Protein AF-A0A2L2YRG5-F1 (afdb_monomer)

Nearest PDB structures (foldseek):
  8etc-assembly1_B  TM=9.777E-01  e=4.360E-04  Schizosaccharomyces pombe
  4v5z-assembly1_Bb  TM=8.460E-01  e=2.170E-04  Canis lupus familiaris
  6qkl-assembly1_A  TM=9.833E-01  e=1.877E-03  Dictyostelium discoideum
  6em4-assembly1_B  TM=9.560E-01  e=1.653E-03  Saccharomyces cerevisiae S288C
  7ohv-assembly1_B  TM=9.726E-01  e=1.877E-03  Saccharomyces cerevisiae S288C

Organism: Parasteatoda tepidariorum (NCBI:txid114398)

Solvent-accessible surface area (backbone atoms only — not comparable to full-atom values): 5546 Å² total; per-residue (Å²): 131,82,76,95,56,95,63,89,74,90,87,75,79,82,82,86,58,91,88,54,81,94,72,83,92,77,84,76,70,42,84,74,49,74,52,72,46,80,44,72,34,92,43,89,97,46,99,54,43,80,32,80,42,80,44,81,43,75,42,66,48,63,72,88,82,82,88,88,80,86,79,86,78,83,129

Radius of gyration: 19.03 Å; Cα contacts (8 Å, |Δi|>4): 64; chains: 1; bounding box: 40×37×48 Å

Mean predicted aligned error: 5.67 Å

pLDDT: mean 91.87, std 6.89, range [54.16, 98.19]

InterPro domains:
  IPR000597 Large ribosomal subunit protein uL3 [PF00297] (1-70)
  IPR009000 Translation protein, beta-barrel domain superfamily [SSF50447] (1-71)
  IPR045077 Large ribosomal subunit protein uL3, archaea/eukaryota [PTHR11363] (1-69)

Secondary structure (DSS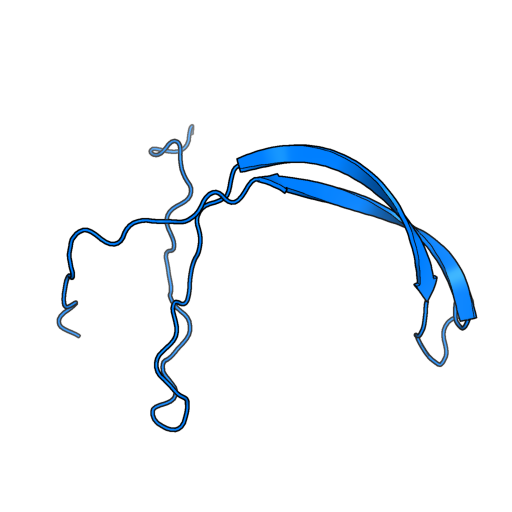P, 8-state):
---S-SS---S-PPPP-TTSPP-------EEEEEEEEEEE---TTSTTTTSEEEEEEEEEE-PPPPP----PPP-

Foldseek 3Di:
DDDPDPDDDDPDFDDDDPVDDDDDRDADWDFPAKDWDWDQDCDPPDPRHRHIDIGIDTDIHGPDDDDDDDDDDDD

Sequence (75 aa):
KRSKRHRGKEKAFTKADPSKPVQLTEFIDYKAGMTHIVREVDKPGTKLNKKEDVAPVPIHETPPMMVVGDRKSVE

Structure (mmCIF, N/CA/C/O backbone):
data_AF-A0A2L2YRG5-F1
#
_entry.id   AF-A0A2L2YRG5-F1
#
loop_
_atom_site.group_PDB
_atom_site.id
_atom_site.type_symbol
_atom_site.label_atom_id
_atom_site.label_alt_id
_atom_site.label_comp_id
_atom_site.label_asym_id
_atom_site.label_entity_id
_atom_site.label_seq_id
_atom_site.pdbx_PDB_ins_code
_atom_site.Cartn_x
_atom_site.Cartn_y
_atom_site.Cartn_z
_atom_site.occupancy
_atom_site.B_iso_or_equiv
_atom_site.auth_seq_id
_atom_site.auth_comp_id
_atom_site.auth_asym_id
_atom_site.auth_atom_id
_atom_site.pdbx_PDB_model_num
ATOM 1 N N . LYS A 1 1 ? -0.646 25.490 -4.954 1.00 88.62 1 LYS A N 1
ATOM 2 C CA . LYS A 1 1 ? -0.506 25.213 -6.411 1.00 88.62 1 LYS A CA 1
ATOM 3 C C . LYS A 1 1 ? -0.897 23.760 -6.667 1.00 88.62 1 LYS A C 1
ATOM 5 O O . LYS A 1 1 ? -0.524 22.924 -5.855 1.00 88.62 1 LYS A O 1
ATOM 10 N N . ARG A 1 2 ? -1.658 23.458 -7.728 1.00 94.88 2 ARG A N 1
ATOM 11 C CA . ARG A 1 2 ? -2.055 22.079 -8.082 1.00 94.88 2 ARG A CA 1
ATOM 12 C C . ARG A 1 2 ? -0.815 21.188 -8.288 1.00 94.88 2 ARG A C 1
ATOM 14 O O . ARG A 1 2 ? 0.218 21.687 -8.744 1.00 94.88 2 ARG A O 1
ATOM 21 N N . SER A 1 3 ? -0.908 19.900 -7.946 1.00 95.12 3 SER A N 1
ATOM 22 C CA . SER A 1 3 ? 0.146 18.924 -8.247 1.00 95.12 3 SER A CA 1
ATOM 23 C C . SER A 1 3 ? 0.428 18.886 -9.754 1.00 95.12 3 SER A C 1
ATOM 25 O O . SER A 1 3 ? -0.466 19.075 -10.576 1.00 95.12 3 SER A O 1
ATOM 27 N N . LYS A 1 4 ? 1.688 18.643 -10.134 1.00 96.25 4 LYS A N 1
ATOM 28 C CA . LYS A 1 4 ? 2.067 18.516 -11.555 1.00 96.25 4 LYS A CA 1
ATOM 29 C C . LYS A 1 4 ? 1.675 17.163 -12.165 1.00 96.25 4 LYS A C 1
ATOM 31 O O . LYS A 1 4 ? 1.750 17.007 -13.375 1.00 96.25 4 LYS A O 1
ATOM 36 N N . ARG A 1 5 ? 1.344 16.170 -11.334 1.00 95.56 5 ARG A N 1
ATOM 37 C CA . ARG A 1 5 ? 1.041 14.790 -11.736 1.00 95.56 5 ARG A CA 1
ATOM 38 C C . ARG A 1 5 ? -0.299 14.372 -11.144 1.00 95.56 5 ARG A C 1
ATOM 40 O O . ARG A 1 5 ? -0.612 14.768 -10.020 1.00 95.56 5 ARG A O 1
ATOM 47 N N . HIS A 1 6 ? -1.046 13.570 -11.899 1.00 93.81 6 HIS A N 1
ATOM 48 C CA . HIS A 1 6 ? -2.306 12.974 -11.446 1.00 93.81 6 HIS A CA 1
ATOM 49 C C . HIS A 1 6 ? -2.080 11.812 -10.477 1.00 93.81 6 HIS A C 1
ATOM 51 O O . HIS A 1 6 ? -2.807 11.686 -9.500 1.00 93.81 6 HIS A O 1
ATOM 57 N N . ARG A 1 7 ? -1.046 10.998 -10.723 1.00 93.38 7 ARG A N 1
ATOM 58 C CA . ARG A 1 7 ? -0.615 9.932 -9.812 1.00 93.38 7 ARG A CA 1
ATOM 59 C C . ARG A 1 7 ? 0.504 10.418 -8.900 1.00 93.38 7 ARG A C 1
ATOM 61 O O . ARG A 1 7 ? 1.326 11.249 -9.308 1.00 93.38 7 ARG A O 1
ATOM 68 N N . GLY A 1 8 ? 0.538 9.872 -7.685 1.00 93.50 8 GLY A N 1
ATOM 69 C CA . GLY A 1 8 ? 1.683 10.007 -6.792 1.00 93.50 8 GLY A CA 1
ATOM 70 C C . GLY A 1 8 ? 2.958 9.512 -7.478 1.00 93.50 8 GLY A C 1
ATOM 71 O O . GLY A 1 8 ? 2.917 8.611 -8.312 1.00 93.50 8 GLY A O 1
ATOM 72 N N . LYS A 1 9 ? 4.087 10.152 -7.177 1.00 93.38 9 LYS A N 1
ATOM 73 C CA . LYS A 1 9 ? 5.411 9.677 -7.582 1.00 93.38 9 LYS A CA 1
ATOM 74 C C . LYS A 1 9 ? 6.200 9.426 -6.313 1.00 93.38 9 LYS A C 1
ATOM 76 O O . LYS A 1 9 ? 6.361 10.384 -5.551 1.00 93.38 9 LYS A O 1
ATOM 81 N N . GLU A 1 10 ? 6.733 8.220 -6.155 1.00 92.00 10 GLU A N 1
ATOM 82 C CA . GLU A 1 10 ? 7.664 7.965 -5.069 1.00 92.00 10 GLU A CA 1
ATOM 83 C C . GLU A 1 10 ? 8.911 8.842 -5.219 1.00 92.00 10 GLU A C 1
ATOM 85 O O . GLU A 1 10 ? 9.421 9.091 -6.325 1.00 92.00 10 GLU A O 1
ATOM 90 N N . LYS A 1 11 ? 9.349 9.401 -4.094 1.00 92.81 11 LYS A N 1
ATOM 91 C CA . LYS A 1 11 ? 10.529 10.263 -4.031 1.00 92.81 11 LYS A CA 1
ATOM 92 C C . LYS A 1 11 ? 11.728 9.526 -3.461 1.00 92.81 11 LYS A C 1
ATOM 94 O O . LYS A 1 11 ? 12.844 9.883 -3.830 1.00 92.81 11 LYS A O 1
ATOM 99 N N . ALA A 1 12 ? 11.506 8.548 -2.588 1.00 92.94 12 ALA A N 1
ATOM 100 C CA . ALA A 1 12 ? 12.561 7.770 -1.970 1.00 92.94 12 ALA A CA 1
ATOM 101 C C . ALA A 1 12 ? 12.098 6.325 -1.770 1.00 92.94 12 ALA A C 1
ATOM 103 O O . ALA A 1 12 ? 11.149 6.060 -1.040 1.00 92.94 12 ALA A O 1
ATOM 104 N N . PHE A 1 13 ? 12.816 5.393 -2.386 1.00 91.31 13 PHE A N 1
ATOM 105 C CA . PHE A 1 13 ? 12.593 3.970 -2.165 1.00 91.31 13 PHE A CA 1
ATOM 106 C C . PHE A 1 13 ? 13.189 3.531 -0.821 1.00 91.31 13 PHE A C 1
ATOM 108 O O . PHE A 1 13 ? 14.132 4.141 -0.304 1.00 91.31 13 PHE A O 1
ATOM 115 N N . THR A 1 14 ? 12.670 2.437 -0.262 1.00 90.19 14 THR A N 1
ATOM 116 C CA . THR A 1 14 ? 13.288 1.775 0.893 1.00 90.19 14 THR A CA 1
ATOM 117 C C . THR A 1 14 ? 14.707 1.321 0.549 1.00 90.19 14 THR A C 1
ATOM 119 O O . THR A 1 14 ? 14.940 0.808 -0.545 1.00 90.19 14 THR A O 1
ATOM 122 N N . LYS A 1 15 ? 15.652 1.462 1.488 1.00 87.81 15 LYS A N 1
ATOM 123 C CA . LYS A 1 15 ? 17.034 0.996 1.290 1.00 87.81 15 LYS A CA 1
ATOM 124 C C . LYS A 1 15 ? 17.071 -0.518 1.072 1.00 87.81 15 LYS A C 1
ATOM 126 O O . LYS A 1 15 ? 16.400 -1.258 1.791 1.00 87.81 15 LYS A O 1
ATOM 131 N N . ALA A 1 16 ? 17.873 -0.958 0.105 1.00 86.81 16 ALA A N 1
ATOM 132 C CA . ALA A 1 16 ? 18.071 -2.373 -0.171 1.00 86.81 16 ALA A CA 1
ATOM 133 C C . ALA A 1 16 ? 18.857 -3.046 0.966 1.00 86.81 16 ALA A C 1
ATOM 135 O O . ALA A 1 16 ? 19.868 -2.518 1.428 1.00 86.81 16 ALA A O 1
ATOM 136 N N . ASP A 1 17 ? 18.391 -4.218 1.391 1.00 90.25 17 ASP A N 1
ATOM 137 C CA . ASP A 1 17 ? 19.132 -5.142 2.248 1.00 90.25 17 ASP A CA 1
ATOM 138 C C . ASP A 1 17 ? 19.527 -6.347 1.383 1.00 90.25 17 ASP A C 1
ATOM 140 O O . ASP A 1 17 ? 18.637 -7.111 0.995 1.00 90.25 17 ASP A O 1
ATOM 144 N N . PRO A 1 18 ? 20.821 -6.523 1.056 1.00 89.75 18 PRO A N 1
ATOM 145 C CA . PRO A 1 18 ? 21.287 -7.602 0.183 1.00 89.75 18 PRO A CA 1
ATOM 146 C C . PRO A 1 18 ? 20.997 -9.007 0.720 1.00 89.75 18 PRO A C 1
ATOM 148 O O . PRO A 1 18 ? 21.045 -9.973 -0.036 1.00 89.75 18 PRO A O 1
ATOM 151 N N . SER A 1 19 ? 20.712 -9.132 2.018 1.00 94.88 19 SER A N 1
ATOM 152 C CA . SER A 1 19 ? 20.424 -10.412 2.670 1.00 94.88 19 SER A CA 1
ATOM 153 C C . SER A 1 19 ? 19.022 -10.928 2.347 1.00 94.88 19 SER A C 1
ATOM 155 O O . SER A 1 19 ? 18.736 -12.110 2.530 1.00 94.88 19 SER A O 1
ATOM 157 N N . LYS A 1 20 ? 18.118 -10.040 1.917 1.00 91.44 20 LYS A N 1
ATOM 158 C CA . LYS A 1 20 ? 16.717 -10.374 1.657 1.00 91.44 20 LYS A CA 1
ATOM 159 C C . LYS A 1 20 ? 16.511 -10.747 0.187 1.00 91.44 20 LYS A C 1
ATOM 161 O O . LYS A 1 20 ? 17.177 -10.187 -0.684 1.00 91.44 20 LYS A O 1
ATOM 166 N N . PRO A 1 21 ? 15.562 -11.652 -0.113 1.00 93.69 21 PRO A N 1
ATOM 167 C CA . PRO A 1 21 ? 15.183 -11.953 -1.487 1.00 93.69 21 PRO A CA 1
ATOM 168 C C . PRO A 1 21 ? 14.717 -10.708 -2.249 1.00 93.69 21 PRO A C 1
ATOM 170 O O . PRO A 1 21 ? 14.167 -9.770 -1.668 1.00 93.69 21 PRO A O 1
ATOM 173 N N . VAL A 1 22 ? 14.900 -10.735 -3.570 1.00 92.44 22 VAL A N 1
ATOM 174 C CA . VAL A 1 22 ? 14.413 -9.681 -4.466 1.00 92.44 22 VAL A CA 1
ATOM 175 C C . VAL A 1 22 ? 12.893 -9.555 -4.338 1.00 92.44 22 VAL A C 1
ATOM 177 O O . VAL A 1 22 ? 12.169 -10.542 -4.460 1.00 92.44 22 VAL A O 1
ATOM 180 N N . GLN A 1 23 ? 12.415 -8.330 -4.119 1.00 91.69 23 GLN A N 1
ATOM 181 C CA . GLN A 1 23 ? 10.995 -7.998 -4.013 1.00 91.69 23 GLN A CA 1
ATOM 182 C C . GLN A 1 23 ? 10.705 -6.630 -4.638 1.00 91.69 23 GLN A C 1
ATOM 184 O O . GLN A 1 23 ? 11.574 -5.755 -4.669 1.00 91.69 23 GLN A O 1
ATOM 189 N N . LEU A 1 24 ? 9.472 -6.434 -5.109 1.00 91.88 24 LEU A N 1
ATOM 190 C CA . LEU A 1 24 ? 8.988 -5.118 -5.527 1.00 91.88 24 LEU A CA 1
ATOM 191 C C . LEU A 1 24 ? 8.710 -4.256 -4.291 1.00 91.88 24 LEU A C 1
ATOM 193 O O . LEU A 1 24 ? 8.179 -4.747 -3.298 1.00 91.88 24 LEU A O 1
ATOM 197 N N . THR A 1 25 ? 9.054 -2.971 -4.354 1.00 91.88 25 THR A N 1
ATOM 198 C CA . THR A 1 25 ? 8.881 -2.038 -3.226 1.00 91.88 25 THR A CA 1
ATOM 199 C C . THR A 1 25 ? 7.588 -1.235 -3.296 1.00 91.88 25 THR A C 1
ATOM 201 O O . THR A 1 25 ? 7.193 -0.638 -2.300 1.00 91.88 25 THR A O 1
ATOM 204 N N . GLU A 1 26 ? 6.930 -1.204 -4.456 1.00 92.81 26 GLU A N 1
ATOM 205 C CA . GLU A 1 26 ? 5.755 -0.372 -4.713 1.00 92.81 26 GLU A CA 1
ATOM 206 C C . GLU A 1 26 ? 4.697 -1.087 -5.543 1.00 92.81 26 GLU A C 1
ATOM 208 O O . GLU A 1 26 ? 4.987 -2.009 -6.310 1.00 92.81 26 GLU A O 1
ATOM 213 N N . PHE A 1 27 ? 3.463 -0.600 -5.410 1.00 94.75 27 PHE A N 1
ATOM 214 C CA . PHE A 1 27 ? 2.298 -1.064 -6.146 1.00 94.75 27 PHE A CA 1
ATOM 215 C C . PHE A 1 27 ? 1.392 0.119 -6.511 1.00 94.75 27 PHE A C 1
ATOM 217 O O . PHE A 1 27 ? 1.374 1.128 -5.807 1.00 94.75 27 PHE A O 1
ATOM 224 N N . ILE A 1 28 ? 0.644 0.006 -7.612 1.00 94.81 28 ILE A N 1
ATOM 225 C CA . ILE A 1 28 ? -0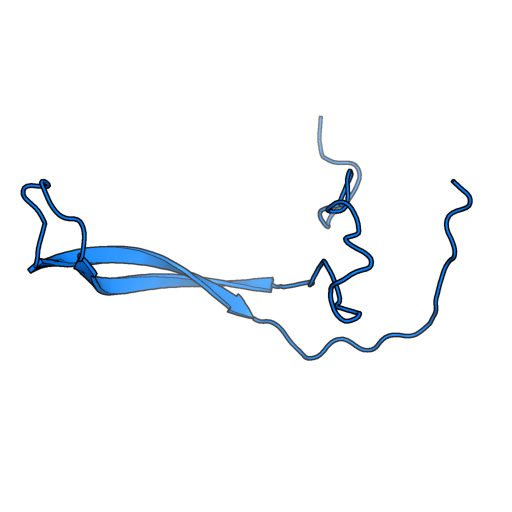.373 0.990 -8.003 1.00 94.81 28 ILE A CA 1
ATOM 226 C C . ILE A 1 28 ? -1.751 0.428 -7.685 1.00 94.81 28 ILE A C 1
ATOM 228 O O . ILE A 1 28 ? -2.098 -0.663 -8.130 1.00 94.81 28 ILE A O 1
ATOM 232 N N . ASP A 1 29 ? -2.556 1.214 -6.988 1.00 96.38 29 ASP A N 1
ATOM 233 C CA . ASP A 1 29 ? -3.925 0.882 -6.635 1.00 96.38 29 ASP A CA 1
ATOM 234 C C . ASP A 1 29 ? -4.910 1.987 -7.046 1.00 96.38 29 ASP A C 1
ATOM 236 O O . ASP A 1 29 ? -4.537 3.092 -7.461 1.00 96.38 29 ASP A O 1
ATOM 240 N N . TYR A 1 30 ? -6.200 1.668 -6.959 1.00 96.44 30 TYR A N 1
ATOM 241 C CA . TYR A 1 30 ? -7.289 2.603 -7.211 1.00 96.44 30 TYR A CA 1
ATOM 242 C C . TYR A 1 30 ? -8.279 2.566 -6.051 1.00 96.44 30 TYR A C 1
ATOM 244 O O . TYR A 1 3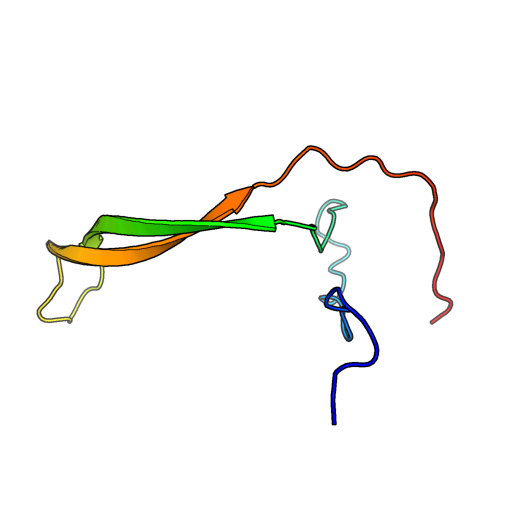0 ? 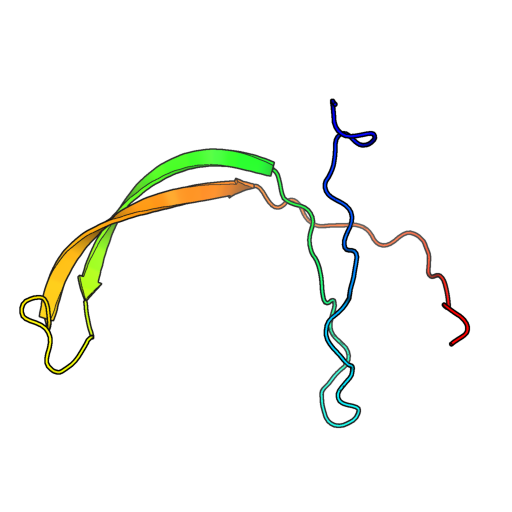-8.752 1.506 -5.647 1.00 96.44 30 TYR A O 1
ATOM 252 N N . LYS A 1 31 ? -8.615 3.736 -5.500 1.00 96.44 31 LYS A N 1
ATOM 253 C CA . LYS A 1 31 ? -9.585 3.830 -4.406 1.00 96.44 31 LYS A CA 1
ATOM 254 C C . LYS A 1 31 ? -10.988 3.491 -4.919 1.00 96.44 31 LYS A C 1
ATOM 256 O O . LYS A 1 31 ? -11.581 4.293 -5.635 1.00 96.44 31 LYS A O 1
ATOM 261 N N . ALA A 1 32 ? -11.516 2.342 -4.503 1.00 97.69 32 ALA A N 1
ATOM 262 C CA . ALA A 1 32 ? -12.841 1.856 -4.887 1.00 97.69 32 ALA A CA 1
ATOM 263 C C . ALA A 1 32 ? -13.941 2.325 -3.920 1.00 97.69 32 ALA A C 1
ATOM 265 O O . ALA A 1 32 ? -15.088 2.509 -4.317 1.00 97.69 32 ALA A O 1
ATOM 266 N N . GLY A 1 33 ? -13.604 2.559 -2.648 1.00 97.69 33 GLY A N 1
ATOM 267 C CA . GLY A 1 33 ? -14.587 2.990 -1.658 1.00 97.69 33 GLY A CA 1
ATOM 268 C C . GLY A 1 33 ? -14.054 3.054 -0.232 1.00 97.69 33 GLY A C 1
ATOM 269 O O . GLY A 1 33 ? -12.846 3.039 0.007 1.00 97.69 33 GLY A O 1
ATOM 270 N N . MET A 1 34 ? -14.980 3.157 0.719 1.00 98.19 34 MET A N 1
ATOM 271 C CA . MET A 1 34 ? -14.726 3.171 2.161 1.00 98.19 34 MET A CA 1
ATOM 272 C C . MET A 1 34 ? -15.825 2.374 2.862 1.00 98.19 34 MET A C 1
ATOM 274 O O . MET A 1 34 ? -17.003 2.572 2.570 1.00 98.19 34 MET A O 1
ATOM 278 N N . THR A 1 35 ? -15.449 1.525 3.810 1.00 97.62 35 THR A N 1
ATOM 279 C CA . THR A 1 35 ? -16.371 0.800 4.694 1.00 97.62 35 THR A CA 1
ATOM 280 C C . THR A 1 35 ? -15.885 0.892 6.143 1.00 97.62 35 THR A C 1
ATOM 282 O O . THR A 1 35 ? -14.900 1.575 6.439 1.00 97.62 35 THR A O 1
ATOM 285 N N . HIS A 1 36 ? -16.589 0.245 7.069 1.00 97.00 36 HIS A N 1
ATOM 286 C CA . HIS A 1 36 ? -16.130 0.034 8.439 1.00 97.00 36 HIS A CA 1
ATOM 287 C C . HIS A 1 36 ? -16.062 -1.468 8.716 1.00 97.00 36 HIS A C 1
ATOM 289 O O . HIS A 1 36 ? -16.898 -2.224 8.221 1.00 97.00 36 HIS A O 1
ATOM 295 N N . ILE A 1 37 ? -15.067 -1.892 9.490 1.00 96.44 37 ILE A N 1
ATOM 296 C CA . ILE A 1 37 ? -14.942 -3.274 9.958 1.00 96.44 37 ILE A CA 1
ATOM 297 C C . ILE A 1 37 ? -15.019 -3.307 11.476 1.00 96.44 37 ILE A C 1
ATOM 299 O O . ILE A 1 37 ? -14.558 -2.381 12.146 1.00 96.44 37 ILE A O 1
ATOM 303 N N . VAL A 1 38 ? -15.561 -4.398 12.002 1.00 96.00 38 VAL A N 1
ATOM 304 C CA . VAL A 1 38 ? -15.457 -4.732 13.421 1.00 96.00 38 VAL A CA 1
ATOM 305 C C . VAL A 1 38 ? -14.246 -5.638 13.587 1.00 96.00 38 VAL A C 1
ATOM 307 O O . VAL A 1 38 ? -14.105 -6.624 12.862 1.00 96.00 38 VAL A O 1
ATOM 310 N N . ARG A 1 39 ? -13.352 -5.301 14.514 1.00 93.81 39 ARG A N 1
ATOM 311 C CA . ARG A 1 39 ? -12.229 -6.165 14.893 1.00 93.81 39 ARG A CA 1
ATOM 312 C C . ARG A 1 39 ? -12.023 -6.149 16.397 1.00 93.81 39 ARG A C 1
ATOM 314 O O . ARG A 1 39 ? -12.284 -5.140 17.049 1.00 93.81 39 ARG A O 1
ATOM 321 N N . GLU A 1 40 ? -11.491 -7.241 16.924 1.00 92.12 40 GLU A N 1
ATOM 322 C CA . GLU A 1 40 ? -11.012 -7.281 18.300 1.00 92.12 40 GLU A CA 1
ATOM 323 C C . GLU A 1 40 ? -9.654 -6.574 18.402 1.00 92.12 40 GLU A C 1
ATOM 325 O O . GLU A 1 40 ? -8.766 -6.757 17.561 1.00 92.12 40 GLU A O 1
ATOM 330 N N . VAL A 1 41 ? -9.489 -5.728 19.417 1.00 90.62 41 VAL A N 1
ATOM 331 C CA . VAL A 1 41 ? -8.242 -4.993 19.644 1.00 90.62 41 VAL A CA 1
ATOM 332 C C . VAL A 1 41 ? -7.335 -5.764 20.601 1.00 90.62 41 VAL A C 1
ATOM 334 O O . VAL A 1 41 ? -7.596 -5.816 21.803 1.00 90.62 41 VAL A O 1
ATOM 337 N N . ASP A 1 42 ? -6.215 -6.276 20.087 1.00 90.81 42 ASP A N 1
ATOM 338 C CA . ASP A 1 42 ? -5.127 -6.830 20.903 1.00 90.81 42 ASP A CA 1
ATOM 339 C C . ASP A 1 42 ? -4.064 -5.756 21.177 1.00 90.81 42 ASP A C 1
ATOM 341 O O . ASP A 1 42 ? -3.111 -5.553 20.421 1.00 90.81 42 ASP A O 1
ATOM 345 N N . LYS A 1 43 ? -4.295 -4.967 22.230 1.00 88.75 43 LYS A N 1
ATOM 346 C CA . LYS A 1 43 ? -3.390 -3.901 22.682 1.00 88.75 43 LYS A CA 1
ATOM 347 C C . LYS A 1 43 ? -3.302 -3.925 24.208 1.00 88.75 43 LYS A C 1
ATOM 349 O O . LYS A 1 43 ? -4.072 -3.215 24.875 1.00 88.75 43 LYS A O 1
ATOM 354 N N . PRO A 1 44 ? -2.367 -4.709 24.773 1.00 89.00 44 PRO A N 1
ATOM 355 C CA . PRO A 1 44 ? -2.181 -4.826 26.214 1.00 89.00 44 PRO A CA 1
ATOM 356 C C . PRO A 1 44 ? -2.014 -3.462 26.897 1.00 89.00 44 PRO A C 1
ATOM 358 O O . PRO A 1 44 ? -1.382 -2.555 26.359 1.00 89.00 44 PRO A O 1
ATOM 361 N N . GLY A 1 45 ? -2.602 -3.299 28.084 1.00 88.75 45 GLY A N 1
ATOM 362 C CA . GLY A 1 45 ? -2.522 -2.055 28.865 1.00 88.75 45 GLY A CA 1
ATOM 363 C C . GLY A 1 45 ? -3.493 -0.944 28.442 1.00 88.75 45 GLY A C 1
ATOM 364 O O . GLY A 1 45 ? -3.571 0.083 29.113 1.00 88.75 45 GLY A O 1
ATOM 365 N N . THR A 1 46 ? -4.278 -1.135 27.377 1.00 88.69 46 THR A N 1
ATOM 366 C CA . THR A 1 46 ? -5.316 -0.175 26.967 1.00 88.69 46 THR A CA 1
ATOM 367 C C . THR A 1 46 ? -6.702 -0.571 27.486 1.00 88.69 46 THR A C 1
ATOM 369 O O . THR A 1 46 ? -7.016 -1.751 27.629 1.00 88.69 46 THR A O 1
ATOM 372 N N . LYS A 1 47 ? -7.587 0.412 27.724 1.00 84.88 47 LYS A N 1
ATOM 373 C CA . LYS A 1 47 ? -8.990 0.171 28.147 1.00 84.88 47 LYS A CA 1
ATOM 374 C C . LYS A 1 47 ? -9.833 -0.595 27.110 1.00 84.88 47 LYS A C 1
ATOM 376 O O . LYS A 1 47 ? -10.930 -1.062 27.434 1.00 84.88 47 LYS A O 1
ATOM 381 N N . LEU A 1 48 ? -9.334 -0.659 25.876 1.00 84.50 48 LEU A N 1
ATOM 382 C CA . LEU A 1 48 ? -9.952 -1.293 24.714 1.00 84.50 48 LEU A CA 1
ATOM 383 C C . LEU A 1 48 ? -9.395 -2.698 24.441 1.00 84.50 48 LEU A C 1
ATOM 385 O O . LEU A 1 48 ? -9.815 -3.328 23.481 1.00 84.50 48 LEU A O 1
ATOM 389 N N . ASN A 1 49 ? -8.469 -3.196 25.265 1.00 86.94 49 ASN A N 1
ATOM 390 C CA . ASN A 1 49 ? -7.903 -4.525 25.076 1.00 86.94 49 ASN A CA 1
ATOM 391 C C . ASN A 1 49 ? -8.988 -5.611 25.152 1.00 86.94 49 ASN A C 1
ATOM 393 O O . ASN A 1 49 ? -9.771 -5.616 26.106 1.00 86.94 49 ASN A O 1
ATOM 397 N N . LYS A 1 50 ? -8.996 -6.534 24.183 1.00 86.44 50 LYS A N 1
ATOM 398 C CA . LYS A 1 50 ? -9.988 -7.616 24.038 1.00 86.44 50 LYS A CA 1
ATOM 399 C C . LYS A 1 50 ? -11.436 -7.124 23.919 1.00 86.44 50 LYS A C 1
ATOM 401 O O . LYS A 1 50 ? -12.370 -7.780 24.371 1.00 86.44 50 LYS A O 1
ATOM 406 N N . LYS A 1 51 ? -11.624 -5.921 23.373 1.00 88.81 51 LYS A N 1
ATOM 407 C CA . LYS A 1 51 ? -12.939 -5.369 23.031 1.00 88.81 51 LYS A CA 1
ATOM 408 C C . LYS A 1 51 ? -13.040 -5.152 21.531 1.00 88.81 51 LYS A C 1
ATOM 410 O O . LYS A 1 51 ? -12.029 -4.983 20.847 1.00 88.81 51 LYS A O 1
ATOM 415 N N . GLU A 1 52 ? -14.275 -5.137 21.052 1.00 91.31 52 GLU A N 1
ATOM 416 C CA . GLU A 1 52 ? -14.598 -4.812 19.669 1.00 91.31 52 GLU A CA 1
ATOM 417 C C . GLU A 1 52 ? -14.441 -3.308 19.419 1.00 91.31 52 GLU A C 1
ATOM 419 O O . GLU A 1 52 ? -14.909 -2.476 20.200 1.00 91.31 52 GLU A O 1
ATOM 424 N N . ASP A 1 53 ? -13.772 -2.971 18.320 1.00 92.19 53 ASP A N 1
ATOM 425 C CA . ASP A 1 53 ? -13.615 -1.610 17.816 1.00 92.19 53 ASP A CA 1
ATOM 426 C C . ASP A 1 53 ? -14.086 -1.538 16.362 1.00 92.19 53 ASP A C 1
ATOM 428 O O . ASP A 1 53 ? -13.842 -2.451 15.563 1.00 92.19 53 ASP A O 1
ATOM 432 N N . VAL A 1 54 ? -14.751 -0.434 16.020 1.00 94.44 54 VAL A N 1
ATOM 433 C CA . VAL A 1 54 ? -15.244 -0.165 14.667 1.00 94.44 54 VAL A CA 1
ATOM 434 C C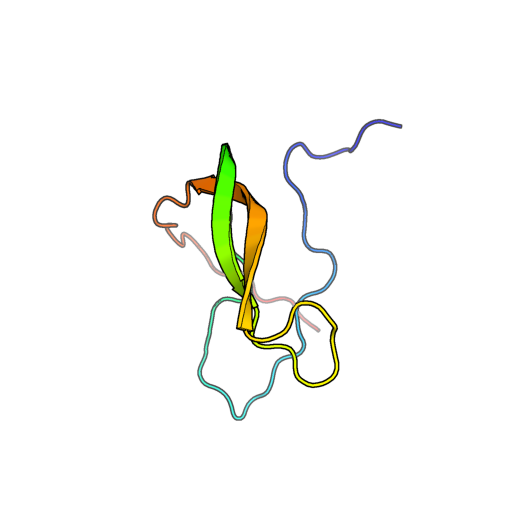 . VAL A 1 54 ? -14.258 0.765 13.974 1.00 94.44 54 VAL A C 1
ATOM 436 O O . VAL A 1 54 ? -14.225 1.968 14.235 1.00 94.44 54 VAL A O 1
ATOM 439 N N . ALA A 1 55 ? -13.458 0.211 13.065 1.00 93.38 55 ALA A N 1
ATOM 440 C CA . ALA A 1 55 ? -12.423 0.958 12.361 1.00 93.38 55 ALA A CA 1
ATOM 441 C C . ALA A 1 55 ? -12.849 1.275 10.914 1.00 93.38 55 ALA A C 1
ATOM 443 O O . ALA A 1 55 ? -13.276 0.366 10.194 1.00 93.38 55 ALA A O 1
ATOM 444 N N . PRO A 1 56 ? -12.706 2.531 10.444 1.00 96.00 56 PRO A N 1
ATOM 445 C CA . PRO A 1 56 ? -12.918 2.868 9.041 1.00 96.00 56 PRO A CA 1
ATOM 446 C C . PRO A 1 56 ? -11.781 2.304 8.180 1.00 96.00 56 PRO A C 1
ATOM 448 O O . PRO A 1 56 ? -10.60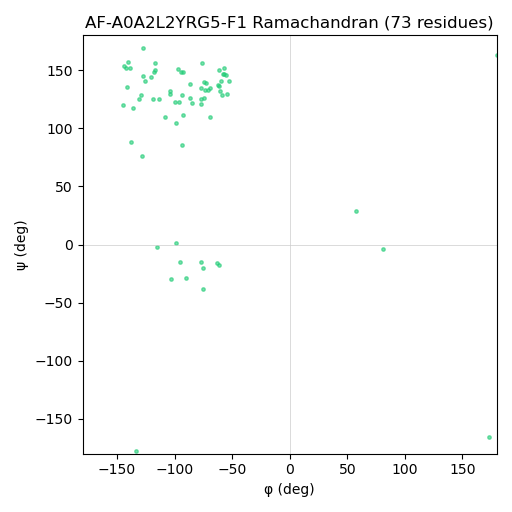5 2.480 8.503 1.00 96.00 56 PRO A O 1
ATOM 451 N N . VAL A 1 57 ? -12.123 1.658 7.065 1.00 96.88 57 VAL A N 1
ATOM 452 C CA . VAL A 1 57 ? -11.157 1.030 6.154 1.00 96.88 57 VAL A CA 1
ATOM 453 C C . VAL A 1 57 ?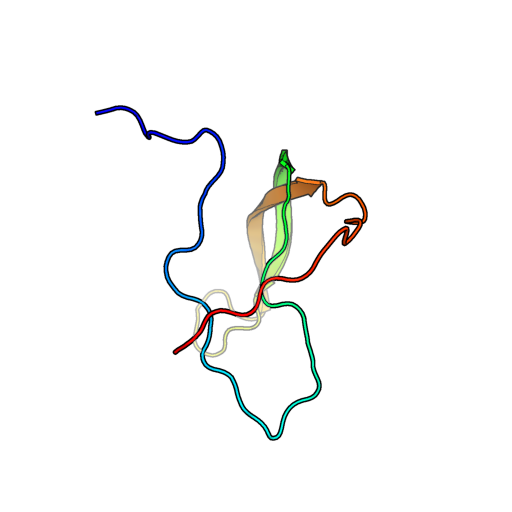 -11.436 1.446 4.702 1.00 96.88 57 VAL A C 1
ATOM 455 O O . VAL A 1 57 ? -12.558 1.275 4.218 1.00 96.88 57 VAL A O 1
ATOM 458 N N . PRO A 1 58 ? -10.441 2.002 3.983 1.00 96.88 58 PRO A N 1
ATOM 459 C CA . PRO A 1 58 ? -10.526 2.200 2.540 1.00 96.88 58 PRO A CA 1
ATOM 460 C C . PRO A 1 58 ? -10.400 0.872 1.790 1.00 96.88 58 PRO A C 1
ATOM 462 O O . PRO A 1 58 ? -9.533 0.055 2.099 1.00 96.88 58 PRO A O 1
ATOM 465 N N . ILE A 1 59 ? -11.218 0.697 0.754 1.00 97.31 59 ILE A N 1
ATOM 466 C CA . ILE A 1 59 ? -11.097 -0.419 -0.187 1.00 97.31 59 ILE A CA 1
ATOM 467 C C . ILE A 1 59 ? -10.303 0.067 -1.398 1.00 97.31 59 ILE A C 1
ATOM 469 O O . ILE A 1 59 ? -10.695 1.039 -2.054 1.00 97.31 59 ILE A O 1
ATOM 473 N N . HIS A 1 60 ? -9.201 -0.621 -1.685 1.00 96.94 60 HIS A N 1
ATOM 474 C CA . HIS A 1 60 ? -8.334 -0.357 -2.828 1.00 96.94 60 HIS A CA 1
ATOM 475 C C . HIS A 1 60 ? -8.408 -1.533 -3.803 1.00 96.94 60 HIS A C 1
ATOM 477 O O . HIS A 1 60 ? -8.183 -2.677 -3.414 1.00 96.94 60 HIS A O 1
ATOM 483 N N . GLU A 1 61 ? -8.740 -1.250 -5.058 1.00 97.44 61 GLU A N 1
ATOM 484 C CA . GLU A 1 61 ? -8.698 -2.221 -6.144 1.00 97.44 61 GLU A CA 1
ATOM 485 C C . GLU A 1 61 ? -7.291 -2.243 -6.751 1.00 97.44 61 GLU A C 1
ATOM 487 O O . GLU A 1 61 ? -6.740 -1.208 -7.138 1.00 97.44 61 GLU A O 1
ATOM 492 N N . THR A 1 62 ? -6.703 -3.434 -6.813 1.00 97.06 62 THR A N 1
ATOM 493 C CA . THR A 1 62 ? -5.305 -3.670 -7.191 1.00 97.06 62 THR A CA 1
ATOM 494 C C . THR A 1 62 ? -5.224 -4.722 -8.300 1.00 97.06 62 THR A C 1
ATOM 496 O O . THR A 1 62 ? -4.883 -5.878 -8.039 1.00 97.06 62 THR A O 1
ATOM 499 N N . PRO A 1 63 ? -5.550 -4.369 -9.558 1.00 96.50 63 PRO A N 1
ATOM 500 C CA . PRO A 1 63 ? -5.426 -5.313 -10.662 1.00 96.50 63 PRO A CA 1
ATOM 501 C C . PRO A 1 63 ? -3.960 -5.764 -10.829 1.00 96.50 63 PRO A C 1
ATOM 503 O O . PRO A 1 63 ? -3.045 -4.987 -10.533 1.00 96.50 63 PRO A O 1
ATOM 506 N N . PRO A 1 64 ? -3.703 -6.992 -11.323 1.00 96.62 64 PRO A N 1
ATOM 507 C CA . PRO A 1 64 ? -2.346 -7.473 -11.561 1.00 96.62 64 PRO A CA 1
ATOM 508 C C . PRO A 1 64 ? -1.557 -6.520 -12.467 1.00 96.62 64 PRO A C 1
ATOM 510 O O . PRO A 1 64 ? -2.025 -6.123 -13.535 1.00 96.62 64 PRO A O 1
ATOM 513 N N . MET A 1 65 ? -0.350 -6.147 -12.041 1.00 95.94 65 MET A N 1
ATOM 514 C CA . MET A 1 65 ? 0.518 -5.260 -12.815 1.00 95.94 65 MET A CA 1
ATOM 515 C C . MET A 1 65 ? 1.370 -6.052 -13.807 1.00 95.94 65 MET A C 1
ATOM 517 O O . MET A 1 65 ? 1.950 -7.079 -13.462 1.00 95.94 65 MET A O 1
ATOM 521 N N . MET A 1 66 ? 1.506 -5.518 -15.020 1.00 96.38 66 MET A N 1
ATOM 522 C CA . MET A 1 66 ? 2.409 -6.043 -16.044 1.00 96.38 66 MET A CA 1
ATOM 523 C C . MET A 1 66 ? 3.698 -5.219 -16.069 1.00 96.38 66 MET A C 1
ATOM 525 O O . MET A 1 66 ? 3.658 -4.004 -16.273 1.00 96.38 66 MET A O 1
ATOM 529 N N . VAL A 1 67 ? 4.843 -5.875 -15.873 1.00 94.88 67 VAL A N 1
ATOM 530 C CA . VAL A 1 67 ? 6.167 -5.244 -15.987 1.00 94.88 67 VAL A CA 1
ATOM 531 C C . VAL A 1 67 ? 6.591 -5.262 -17.452 1.00 94.88 67 VAL A C 1
ATOM 533 O O . VAL A 1 67 ? 6.667 -6.324 -18.060 1.00 94.88 67 VAL A O 1
ATOM 536 N N . VAL A 1 68 ? 6.857 -4.085 -18.022 1.00 96.62 68 VAL A N 1
ATOM 537 C CA . VAL A 1 68 ? 7.158 -3.924 -19.461 1.0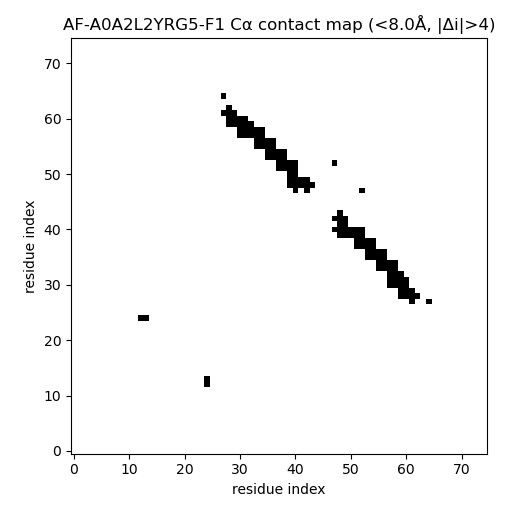0 96.62 68 VAL A CA 1
ATOM 538 C C . VAL A 1 68 ? 8.578 -3.440 -19.748 1.00 96.62 68 VAL A C 1
ATOM 540 O O . VAL A 1 68 ? 8.959 -3.296 -20.905 1.00 96.62 68 VAL A O 1
ATOM 543 N N . GLY A 1 69 ? 9.368 -3.171 -18.713 1.00 95.00 69 GLY A N 1
ATOM 544 C CA . GLY A 1 69 ? 10.750 -2.748 -18.869 1.00 95.00 69 GLY A CA 1
ATOM 545 C C . GLY A 1 69 ? 11.424 -2.505 -17.532 1.00 95.00 69 GLY A C 1
ATOM 546 O O . GLY A 1 69 ? 10.768 -2.338 -16.502 1.00 95.00 69 GLY A O 1
ATOM 547 N N . ASP A 1 70 ? 12.743 -2.464 -17.571 1.00 91.50 70 ASP A N 1
ATOM 548 C CA . ASP A 1 70 ? 13.615 -2.163 -16.456 1.00 91.50 70 ASP A CA 1
ATOM 549 C C . ASP A 1 70 ? 14.407 -0.882 -16.738 1.00 91.50 70 ASP A C 1
ATOM 551 O O . ASP A 1 70 ? 14.690 -0.498 -17.874 1.00 91.50 70 ASP A O 1
ATOM 555 N N . ARG A 1 71 ? 14.741 -0.161 -15.671 1.00 87.75 71 ARG A N 1
ATOM 556 C CA . ARG A 1 71 ? 15.622 0.999 -15.746 1.00 87.75 71 ARG A CA 1
ATOM 557 C C . ARG A 1 71 ? 16.593 0.923 -14.592 1.00 87.75 71 ARG A C 1
ATOM 559 O O . ARG A 1 71 ? 16.192 1.026 -13.436 1.00 87.75 71 ARG A O 1
ATOM 566 N N . LYS A 1 72 ? 17.877 0.821 -14.911 1.00 84.00 72 LYS A N 1
ATOM 567 C CA . LYS A 1 72 ? 18.935 0.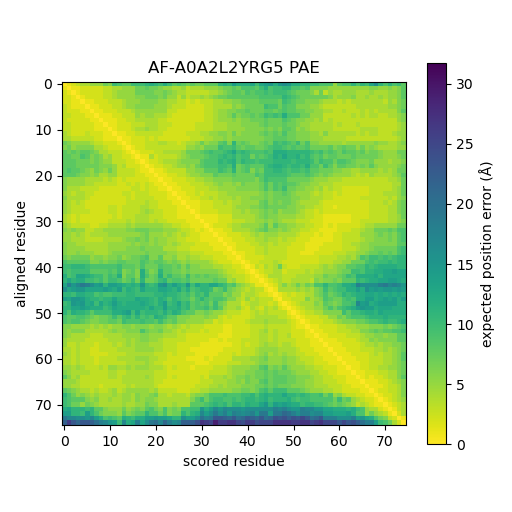955 -13.917 1.00 84.00 72 LYS A CA 1
ATOM 568 C C . LYS A 1 72 ? 19.118 2.436 -13.584 1.00 84.00 72 LYS A C 1
ATOM 570 O O . LYS A 1 72 ? 19.392 3.247 -14.470 1.00 84.00 72 LYS A O 1
ATOM 575 N N . SER A 1 73 ? 18.941 2.807 -12.322 1.00 74.62 73 SER A N 1
ATOM 576 C CA . SER A 1 73 ? 19.483 4.067 -11.817 1.00 74.62 73 SER A CA 1
ATOM 577 C C . SER A 1 73 ? 20.975 3.870 -11.583 1.00 74.62 73 SER A C 1
ATOM 579 O O . SER A 1 73 ? 21.371 2.924 -10.904 1.00 74.62 73 SER A O 1
ATOM 581 N N . VAL A 1 74 ? 21.792 4.730 -12.185 1.00 63.44 74 VAL A N 1
ATOM 582 C CA . VAL A 1 74 ? 23.191 4.868 -11.779 1.00 63.44 74 VAL A CA 1
ATOM 583 C C . VAL A 1 74 ? 23.165 5.632 -10.460 1.00 63.44 74 VAL A C 1
ATOM 585 O O . VAL A 1 74 ? 22.478 6.652 -10.377 1.00 63.44 74 VAL A O 1
ATOM 588 N N . GLU A 1 75 ? 23.797 5.061 -9.439 1.00 54.16 75 GLU A N 1
ATOM 589 C CA . GLU A 1 75 ? 23.994 5.706 -8.138 1.00 54.16 75 GLU A CA 1
ATOM 590 C C . GLU A 1 75 ? 24.961 6.889 -8.261 1.00 54.16 75 GLU A C 1
ATOM 592 O O . GLU A 1 75 ? 25.949 6.760 -9.023 1.00 54.16 75 GLU A O 1
#